Protein AF-A0A4S0V1Z3-F1 (afdb_monomer)

Mean predicted aligned error: 5.97 Å

Secondary structure (DSSP, 8-state):
-PPPTTTGGG-EEEE--TTTGGGGHHHHHHT--SEEEE-SSHHHHHHHHHHHHHTPPTT--EEEEE-HHHHHHHHHHHHHTT--GGGEEEEE-S---EEEE-TTT--EEEEE-S--

pLDDT: mean 87.24, std 7.86, range [44.53, 95.19]

Solvent-accessible surface area (backbone atoms only — not comparable to full-atom values): 7118 Å² total; per-residue (Å²): 134,84,77,60,90,64,54,34,54,73,31,76,46,80,45,63,41,73,92,65,45,71,76,53,52,68,60,52,58,73,54,48,38,63,37,78,45,81,33,86,41,68,78,73,39,42,69,56,52,52,53,51,58,74,70,55,60,93,86,65,72,45,80,38,74,25,31,54,56,59,37,52,53,54,49,50,57,43,44,76,69,66,50,56,70,93,39,51,48,76,44,85,44,78,62,84,32,33,67,46,67,42,88,85,78,64,48,75,45,71,71,44,76,68,88,130

Sequence (116 aa):
ASAASDFFARAHVIYIPKRAGDKFVAKLEQLAPAQLYVGPSYEAALPRLRRVLAGAHMGLQVYLAGTEGLVGQAMFEATETGIPHSAIQKEHRGSTARRVQCVHCKGITEDVTRDP

Structure (mmCIF, N/CA/C/O backbone):
data_AF-A0A4S0V1Z3-F1
#
_entry.id   AF-A0A4S0V1Z3-F1
#
loop_
_atom_site.group_PDB
_atom_site.id
_atom_site.type_symbol
_atom_site.label_atom_id
_atom_site.label_alt_id
_atom_site.label_comp_id
_atom_site.label_asym_id
_atom_site.label_entity_id
_atom_site.label_seq_id
_atom_site.pdbx_PDB_ins_code
_atom_site.Cartn_x
_atom_site.Cartn_y
_atom_site.Cartn_z
_atom_site.occupancy
_atom_site.B_iso_or_equiv
_atom_site.auth_seq_id
_atom_site.auth_comp_id
_atom_site.auth_asym_id
_atom_site.auth_atom_id
_atom_site.pdbx_PDB_model_num
ATOM 1 N N . ALA A 1 1 ? 3.694 -10.417 16.320 1.00 44.53 1 ALA A N 1
ATOM 2 C CA . ALA A 1 1 ? 2.367 -10.543 16.954 1.00 44.53 1 ALA A CA 1
ATOM 3 C C . ALA A 1 1 ? 1.394 -11.068 15.907 1.00 44.53 1 ALA A C 1
ATOM 5 O O . ALA A 1 1 ? 1.437 -10.572 14.788 1.00 44.53 1 ALA A O 1
ATOM 6 N N . SER A 1 2 ? 0.600 -12.095 16.221 1.00 55.75 2 SER A N 1
ATOM 7 C CA . SER A 1 2 ? -0.459 -12.569 15.318 1.00 55.75 2 SER A CA 1
ATOM 8 C C . SER A 1 2 ? -1.601 -11.555 15.316 1.00 55.75 2 SER A C 1
ATOM 10 O O . SER A 1 2 ? -1.960 -11.058 16.383 1.00 55.75 2 SER A O 1
ATOM 12 N N . ALA A 1 3 ? -2.159 -11.240 14.147 1.00 64.31 3 ALA A N 1
ATOM 13 C CA . ALA A 1 3 ? -3.358 -10.411 14.067 1.00 64.31 3 ALA A CA 1
ATOM 14 C C . ALA A 1 3 ? -4.531 -11.122 14.768 1.00 64.31 3 ALA A C 1
ATOM 16 O O . ALA A 1 3 ? -4.595 -12.355 14.768 1.00 64.31 3 ALA A O 1
ATOM 17 N N . ALA A 1 4 ? -5.442 -10.355 15.375 1.00 74.50 4 ALA A N 1
ATOM 18 C CA . ALA A 1 4 ? -6.697 -10.904 15.884 1.00 74.50 4 ALA A CA 1
ATOM 19 C C . ALA A 1 4 ? -7.496 -11.519 14.722 1.00 74.50 4 ALA A C 1
ATOM 21 O O . ALA A 1 4 ? -7.414 -11.031 13.596 1.00 74.50 4 ALA A O 1
ATOM 22 N N . SER A 1 5 ? -8.276 -12.570 14.979 1.00 70.38 5 SER A N 1
ATOM 23 C CA . SER A 1 5 ? -9.008 -13.308 13.935 1.00 70.38 5 SER A CA 1
ATOM 24 C C . SER A 1 5 ? -9.967 -12.436 13.112 1.00 70.38 5 SER A C 1
ATOM 26 O O . SER A 1 5 ? -10.150 -12.691 11.929 1.00 70.38 5 SER A O 1
ATOM 28 N N . ASP A 1 6 ? -10.523 -11.380 13.710 1.00 79.38 6 ASP A N 1
ATOM 29 C CA . ASP A 1 6 ? -11.437 -10.428 13.059 1.00 79.38 6 ASP A CA 1
ATOM 30 C C . ASP A 1 6 ? -10.719 -9.284 12.314 1.00 79.38 6 ASP A C 1
ATOM 32 O O . ASP A 1 6 ? -11.345 -8.464 11.648 1.00 79.38 6 ASP A O 1
ATOM 36 N N . PHE A 1 7 ? -9.387 -9.203 12.401 1.00 84.06 7 PHE A N 1
ATOM 37 C CA . PHE A 1 7 ? -8.629 -8.082 11.837 1.00 84.06 7 PHE A CA 1
ATOM 38 C C . PHE A 1 7 ? -8.903 -7.889 10.341 1.00 84.06 7 PHE A C 1
ATOM 40 O O . PHE A 1 7 ? -9.150 -6.772 9.888 1.00 84.06 7 PHE A O 1
ATOM 47 N N . PHE A 1 8 ? -8.893 -8.983 9.577 1.00 85.94 8 PHE A N 1
ATOM 48 C CA . PHE A 1 8 ? -9.116 -8.923 8.137 1.00 85.94 8 PHE A CA 1
ATOM 49 C C . PHE A 1 8 ? -10.578 -8.634 7.790 1.00 85.94 8 PHE A C 1
ATOM 51 O O . PHE A 1 8 ? -10.822 -7.853 6.875 1.00 85.94 8 PHE A O 1
ATOM 58 N N . ALA A 1 9 ? -11.543 -9.115 8.577 1.00 87.38 9 ALA A N 1
ATOM 59 C CA . ALA A 1 9 ? -12.971 -8.886 8.339 1.00 87.38 9 ALA A CA 1
ATOM 60 C C . ALA A 1 9 ? -13.377 -7.398 8.356 1.00 87.38 9 ALA A C 1
ATOM 62 O O . ALA A 1 9 ? -14.448 -7.043 7.871 1.00 87.38 9 ALA A O 1
ATOM 63 N N . ARG A 1 10 ? -12.510 -6.516 8.872 1.00 88.25 10 ARG A N 1
ATOM 64 C CA . ARG A 1 10 ? -12.674 -5.051 8.872 1.00 88.25 10 ARG A CA 1
ATOM 65 C C . ARG A 1 10 ? -11.666 -4.320 7.978 1.00 88.25 10 ARG A C 1
ATOM 67 O O . ARG A 1 10 ? -11.690 -3.093 7.903 1.00 88.25 10 ARG A O 1
ATOM 74 N N . ALA A 1 11 ? -10.770 -5.050 7.318 1.00 90.81 11 ALA A N 1
ATOM 75 C CA . ALA A 1 11 ? -9.691 -4.497 6.515 1.00 90.81 11 ALA A CA 1
ATOM 76 C C . ALA A 1 11 ? -10.097 -4.311 5.048 1.00 90.81 11 ALA A C 1
ATOM 78 O O . ALA A 1 11 ? -10.778 -5.144 4.446 1.00 90.81 11 AL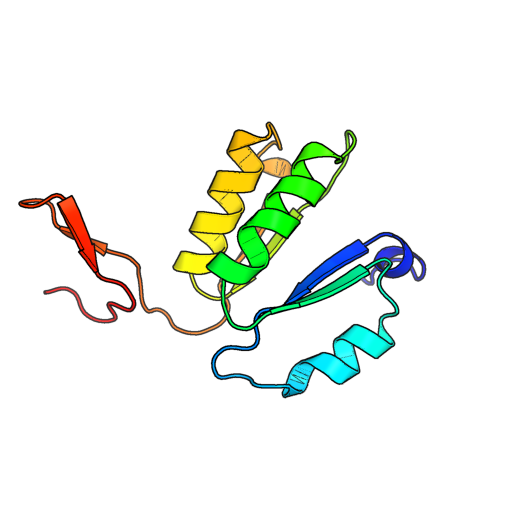A A O 1
ATOM 79 N N . HIS A 1 12 ? -9.618 -3.220 4.453 1.00 92.88 12 HIS A N 1
ATOM 80 C CA . HIS A 1 12 ? -9.691 -2.982 3.015 1.00 92.88 12 HIS A CA 1
ATOM 81 C C . HIS A 1 12 ? -8.314 -3.243 2.406 1.00 92.88 12 HIS A C 1
ATOM 83 O O . HIS A 1 12 ? -7.342 -2.572 2.747 1.00 92.88 12 HIS A O 1
ATOM 89 N N . VAL A 1 13 ? -8.233 -4.212 1.498 1.00 93.56 13 VAL A N 1
ATOM 90 C CA . VAL A 1 13 ? -6.989 -4.627 0.851 1.00 93.56 13 VAL A CA 1
ATOM 91 C C . VAL A 1 13 ? -7.006 -4.192 -0.610 1.00 93.56 13 VAL A C 1
ATOM 93 O O . VAL A 1 13 ? -7.888 -4.572 -1.380 1.00 93.56 13 VAL A O 1
ATOM 96 N N . ILE A 1 14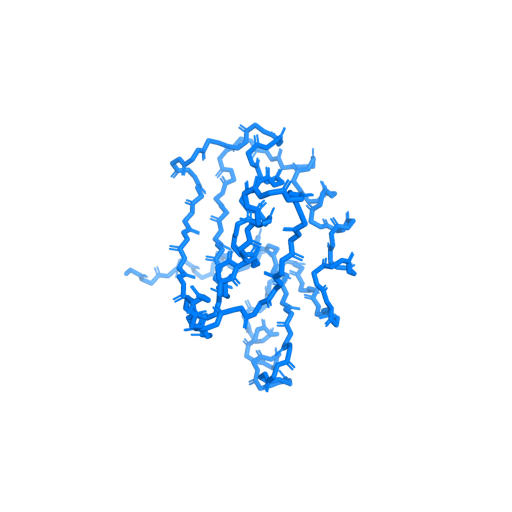 ? -6.009 -3.399 -0.999 1.00 93.81 14 ILE A N 1
ATOM 97 C CA . ILE A 1 14 ? -5.744 -3.007 -2.387 1.00 93.81 14 ILE A CA 1
ATOM 98 C C . ILE A 1 14 ? -4.468 -3.726 -2.820 1.00 93.81 14 ILE A C 1
ATOM 100 O O . ILE A 1 14 ? -3.397 -3.483 -2.268 1.00 93.81 14 ILE A O 1
ATOM 104 N N . TYR A 1 15 ? -4.585 -4.619 -3.798 1.00 92.81 15 TYR A N 1
ATOM 105 C CA . TYR A 1 15 ? -3.488 -5.431 -4.304 1.00 92.81 15 TYR A CA 1
ATOM 106 C C . TYR A 1 15 ? -3.232 -5.143 -5.786 1.00 92.81 15 TYR A C 1
ATOM 108 O O . TYR A 1 15 ? -4.145 -5.157 -6.609 1.00 92.81 15 TYR A O 1
ATOM 116 N N . ILE A 1 16 ? -1.970 -4.874 -6.129 1.00 91.75 16 ILE A N 1
ATOM 117 C CA . ILE A 1 16 ? -1.530 -4.591 -7.499 1.00 91.75 16 ILE A CA 1
ATOM 118 C C . ILE A 1 16 ? -0.456 -5.629 -7.857 1.00 91.75 16 ILE A C 1
ATOM 120 O O . ILE A 1 16 ? 0.679 -5.514 -7.385 1.00 91.75 16 ILE A O 1
ATOM 124 N N . PRO A 1 17 ? -0.775 -6.659 -8.662 1.00 84.06 17 PRO A N 1
ATOM 125 C CA . PRO A 1 17 ? 0.093 -7.818 -8.833 1.00 84.06 17 PRO A CA 1
ATOM 126 C C . PRO A 1 17 ? 1.377 -7.549 -9.634 1.00 84.06 17 PRO A C 1
ATOM 128 O O . PRO A 1 17 ? 2.334 -8.304 -9.466 1.00 84.06 17 PRO A O 1
ATOM 131 N N . LYS A 1 18 ? 1.456 -6.497 -10.472 1.00 82.50 18 LYS A N 1
ATOM 132 C CA . LYS A 1 18 ? 2.582 -6.225 -11.407 1.00 82.50 18 LYS A CA 1
ATOM 133 C C . LYS A 1 18 ? 3.221 -7.537 -11.927 1.00 82.50 18 LYS A C 1
ATOM 135 O O . LYS A 1 18 ? 2.573 -8.295 -12.636 1.00 82.50 18 LYS A O 1
ATOM 140 N N . ARG A 1 19 ? 4.475 -7.835 -11.552 1.00 75.81 19 ARG A N 1
ATOM 141 C CA . ARG A 1 19 ? 5.241 -9.026 -11.984 1.00 75.81 19 ARG A CA 1
ATOM 142 C C . ARG A 1 19 ? 4.951 -10.290 -11.168 1.00 75.81 19 ARG A C 1
ATOM 144 O O . ARG A 1 19 ? 5.341 -11.377 -11.579 1.00 75.81 19 ARG A O 1
ATOM 151 N N . ALA A 1 20 ? 4.337 -10.159 -9.994 1.00 75.56 20 ALA A N 1
ATOM 152 C CA . ALA A 1 20 ? 3.989 -11.296 -9.149 1.00 75.56 20 ALA A CA 1
ATOM 153 C C . ALA A 1 20 ? 2.792 -12.085 -9.705 1.00 75.56 20 ALA A C 1
ATOM 155 O O . ALA A 1 20 ? 2.667 -13.267 -9.386 1.00 75.56 20 ALA A O 1
ATOM 156 N N . GLY A 1 21 ? 1.964 -11.463 -10.554 1.00 77.19 21 GLY A N 1
ATOM 157 C CA . GLY A 1 21 ? 0.744 -12.070 -11.089 1.00 77.19 21 GLY A CA 1
ATOM 158 C C . GLY A 1 21 ? -0.227 -12.469 -9.974 1.00 77.19 21 GLY A C 1
ATOM 159 O O . GLY A 1 21 ? -0.152 -11.958 -8.857 1.00 77.19 21 GLY A O 1
ATOM 160 N N . ASP A 1 22 ? -1.092 -13.442 -10.242 1.00 79.50 22 ASP A N 1
ATOM 161 C CA . ASP A 1 22 ? -2.146 -13.850 -9.302 1.00 79.50 22 ASP A CA 1
ATOM 162 C C . ASP A 1 22 ? -1.660 -14.718 -8.128 1.00 79.50 22 ASP A C 1
ATOM 164 O O . ASP A 1 22 ? -2.460 -15.229 -7.345 1.00 79.50 22 ASP A O 1
ATOM 168 N N . LYS A 1 23 ? -0.337 -14.861 -7.945 1.00 82.88 23 LYS A N 1
ATOM 169 C CA . LYS A 1 23 ? 0.283 -15.736 -6.930 1.00 82.88 23 LYS A CA 1
ATOM 170 C C . LYS A 1 23 ? -0.243 -15.522 -5.511 1.00 82.88 23 LYS A C 1
ATOM 172 O O . LYS A 1 23 ? -0.242 -16.458 -4.713 1.00 82.88 23 LYS A O 1
ATOM 177 N N . PHE A 1 24 ? -0.634 -14.294 -5.179 1.00 84.69 24 PHE A N 1
ATOM 178 C CA . PHE A 1 24 ? -1.103 -13.937 -3.842 1.00 84.69 24 PHE A CA 1
ATOM 179 C C . PHE A 1 24 ? -2.613 -13.714 -3.765 1.00 84.69 24 PHE A C 1
ATOM 181 O O . PHE A 1 24 ? -3.125 -13.621 -2.655 1.00 84.69 24 PHE A O 1
ATOM 188 N N . VAL A 1 25 ? -3.333 -13.690 -4.891 1.00 86.38 25 VAL A N 1
ATOM 189 C CA . VAL A 1 25 ? -4.772 -13.379 -4.916 1.00 86.38 25 VAL A CA 1
ATOM 190 C C . VAL A 1 25 ? -5.558 -14.411 -4.111 1.00 86.38 25 VAL A C 1
ATOM 192 O O . VAL A 1 25 ? -6.212 -14.040 -3.144 1.00 86.38 25 VAL A O 1
ATOM 195 N N . ALA A 1 26 ? -5.364 -15.704 -4.384 1.00 88.12 26 ALA A N 1
ATOM 196 C CA . ALA A 1 26 ? -6.031 -16.776 -3.640 1.00 88.12 26 ALA A CA 1
ATOM 197 C C . ALA A 1 26 ? -5.733 -16.746 -2.127 1.00 88.12 26 ALA A C 1
ATOM 199 O O . ALA A 1 26 ? -6.602 -17.031 -1.308 1.00 88.12 26 ALA A O 1
ATOM 200 N N . LYS A 1 27 ? -4.508 -16.369 -1.730 1.00 88.06 27 LYS A N 1
ATOM 201 C CA . LYS A 1 27 ? -4.156 -16.224 -0.307 1.00 88.06 27 LYS A CA 1
ATOM 202 C C . LYS A 1 27 ? -4.851 -15.022 0.328 1.00 88.06 27 LYS A C 1
ATOM 204 O O . LYS A 1 27 ? -5.249 -15.109 1.480 1.00 88.06 27 LYS A O 1
ATOM 209 N N . LEU A 1 28 ? -4.991 -13.914 -0.401 1.00 87.62 28 LEU A N 1
ATOM 210 C CA . LEU A 1 28 ? -5.692 -12.720 0.073 1.00 87.62 28 LEU A CA 1
ATOM 211 C C . LEU A 1 28 ? -7.201 -12.953 0.182 1.00 87.62 28 LEU A C 1
ATOM 213 O O . LEU A 1 28 ? -7.815 -12.477 1.129 1.00 87.62 28 LEU A O 1
ATOM 217 N N . GLU A 1 29 ? -7.786 -13.719 -0.736 1.00 87.75 29 GLU A N 1
ATOM 218 C CA . GLU A 1 29 ? -9.193 -14.127 -0.670 1.00 87.75 29 GLU A CA 1
ATOM 219 C C . GLU A 1 29 ? -9.468 -15.014 0.551 1.00 87.75 29 GLU A C 1
ATOM 221 O O . GLU A 1 29 ? -10.458 -14.807 1.249 1.00 87.75 29 GLU A O 1
ATOM 226 N N . GLN A 1 30 ? -8.557 -15.939 0.875 1.00 88.94 30 GLN A N 1
ATOM 227 C CA . GLN A 1 30 ? -8.658 -16.797 2.065 1.00 88.94 30 GLN A CA 1
ATOM 228 C C . GLN A 1 30 ? -8.611 -16.026 3.391 1.00 88.94 30 GLN A C 1
ATOM 230 O O . GLN A 1 30 ? -9.117 -16.521 4.394 1.00 88.94 30 GLN A O 1
ATOM 235 N N . LEU A 1 31 ? -8.028 -14.822 3.412 1.00 86.12 31 LEU A N 1
ATOM 236 C CA . LEU A 1 31 ? -8.045 -13.955 4.595 1.00 86.12 31 LEU A CA 1
ATOM 237 C C . LEU A 1 31 ? -9.420 -13.315 4.840 1.00 86.12 31 LEU A C 1
ATOM 239 O O . LEU A 1 31 ? -9.605 -12.706 5.889 1.00 86.12 31 LEU A O 1
ATOM 243 N N . ALA A 1 32 ? -10.359 -13.441 3.895 1.00 86.00 32 ALA A N 1
ATOM 244 C CA . ALA A 1 32 ? -11.708 -12.883 3.955 1.00 86.00 32 ALA A CA 1
ATOM 245 C C . ALA A 1 32 ? -11.740 -11.395 4.372 1.00 86.00 32 ALA A C 1
ATOM 247 O O . ALA A 1 32 ? -12.381 -11.041 5.367 1.00 86.00 32 ALA A O 1
ATOM 248 N N . PRO A 1 33 ? -11.034 -10.502 3.646 1.00 90.06 33 PRO A N 1
ATOM 249 C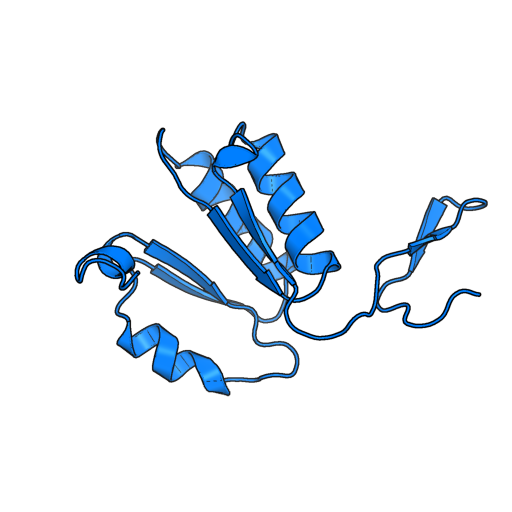 CA . PRO A 1 33 ? -11.064 -9.088 3.962 1.00 90.06 33 PRO A CA 1
ATOM 250 C C . PRO A 1 33 ? -12.452 -8.489 3.711 1.00 90.06 33 PRO A C 1
ATOM 252 O O . PRO A 1 33 ? -13.165 -8.936 2.813 1.00 90.06 33 PRO A O 1
ATOM 255 N N . ALA A 1 34 ? -12.802 -7.417 4.429 1.00 89.81 34 ALA A N 1
ATOM 256 C CA . ALA A 1 34 ? -14.060 -6.695 4.197 1.00 89.81 34 ALA A CA 1
ATOM 257 C C . ALA A 1 34 ? -14.210 -6.271 2.726 1.00 89.81 34 ALA A C 1
ATOM 259 O O . ALA A 1 34 ? -15.291 -6.340 2.143 1.00 89.81 34 ALA A O 1
ATOM 260 N N . GLN A 1 35 ? -13.101 -5.829 2.123 1.00 90.25 35 GLN A N 1
ATOM 261 C CA . GLN A 1 35 ? -12.995 -5.552 0.696 1.00 90.25 35 GLN A CA 1
ATOM 262 C C . GLN A 1 35 ? -11.616 -5.953 0.179 1.00 90.25 35 GLN A C 1
ATOM 264 O O . GLN A 1 35 ? -10.600 -5.532 0.730 1.00 90.25 35 GLN A O 1
ATOM 269 N N . LEU A 1 36 ? -11.589 -6.685 -0.934 1.00 92.38 36 LEU A N 1
ATOM 270 C CA . LEU A 1 36 ? -10.393 -6.934 -1.732 1.00 92.38 36 LEU A CA 1
ATOM 271 C C . LEU A 1 36 ? -10.566 -6.284 -3.105 1.00 92.38 36 LEU A C 1
ATOM 273 O O . LEU A 1 36 ? -11.546 -6.532 -3.804 1.00 92.38 36 LEU A O 1
ATOM 277 N N . TYR A 1 37 ? -9.610 -5.449 -3.496 1.00 92.62 37 TYR A N 1
ATOM 278 C CA . TYR A 1 37 ? -9.502 -4.933 -4.854 1.00 92.62 37 TYR A CA 1
ATOM 279 C C . TYR A 1 37 ? -8.183 -5.388 -5.463 1.00 92.62 37 TYR A C 1
ATOM 281 O O . TYR A 1 37 ? -7.118 -5.093 -4.922 1.00 92.62 37 TYR A O 1
ATOM 289 N N . VAL A 1 38 ? -8.269 -6.068 -6.604 1.00 92.25 38 VAL A N 1
ATOM 290 C CA . VAL A 1 38 ? -7.119 -6.444 -7.423 1.00 92.25 38 VAL A CA 1
ATOM 291 C C . VAL A 1 38 ? -7.151 -5.593 -8.687 1.00 92.25 38 VAL A C 1
ATOM 293 O O . VAL A 1 38 ? -8.112 -5.658 -9.451 1.00 92.25 38 VAL A O 1
ATOM 296 N N . GLY A 1 39 ? -6.133 -4.754 -8.881 1.00 89.25 39 GLY A N 1
ATOM 297 C CA . GLY A 1 39 ? -6.071 -3.802 -9.993 1.00 89.25 39 GLY A CA 1
ATOM 298 C C . GLY A 1 39 ? -4.775 -3.910 -10.797 1.00 89.25 39 GLY A C 1
ATOM 299 O O . GLY A 1 39 ? -3.743 -4.268 -10.235 1.00 89.25 39 GLY A O 1
ATOM 300 N N . PRO A 1 40 ? -4.779 -3.570 -12.099 1.00 88.88 40 PRO A N 1
ATOM 301 C CA . PRO A 1 40 ? -3.607 -3.733 -12.963 1.00 88.88 40 PRO A CA 1
ATOM 302 C C . PRO A 1 40 ? -2.491 -2.708 -12.694 1.00 88.88 40 PRO A C 1
ATOM 304 O O . PRO A 1 40 ? -1.325 -2.976 -12.983 1.00 88.88 40 PRO A O 1
ATOM 307 N N . SER A 1 41 ? -2.819 -1.537 -12.138 1.00 89.19 41 SER A N 1
ATOM 308 C CA . SER A 1 41 ? -1.870 -0.450 -11.874 1.00 89.19 41 SER A CA 1
ATOM 309 C C . SER A 1 41 ? -2.278 0.386 -10.658 1.00 89.19 41 SER A C 1
ATOM 311 O O . SER A 1 41 ? -3.409 0.302 -10.176 1.00 89.19 41 SER A O 1
ATOM 313 N N . TYR A 1 42 ? -1.353 1.221 -10.173 1.00 89.88 42 TYR A N 1
ATOM 314 C CA . TYR A 1 42 ? -1.641 2.184 -9.106 1.00 89.88 42 TYR A CA 1
ATOM 315 C C . TYR A 1 42 ? -2.695 3.211 -9.531 1.00 89.88 42 TYR A C 1
ATOM 317 O O . TYR A 1 42 ? -3.628 3.480 -8.783 1.00 89.88 42 TYR A O 1
ATOM 325 N N . GLU A 1 43 ? -2.604 3.720 -10.758 1.00 91.44 43 GLU A N 1
ATOM 326 C CA . GLU A 1 43 ? -3.555 4.689 -11.314 1.00 91.44 43 GLU A CA 1
ATOM 327 C C . GLU A 1 43 ? -4.984 4.133 -11.350 1.00 91.44 43 GLU A C 1
ATOM 329 O O . GLU A 1 43 ? -5.928 4.839 -11.004 1.00 91.44 43 GLU A O 1
ATOM 334 N N . ALA A 1 44 ? -5.146 2.847 -11.681 1.00 91.62 44 ALA A N 1
ATOM 335 C CA . ALA A 1 44 ? -6.446 2.179 -11.644 1.00 91.62 44 ALA A CA 1
ATOM 336 C C . ALA A 1 44 ? -6.994 2.035 -10.210 1.00 91.62 44 ALA A C 1
ATOM 338 O O . ALA A 1 44 ? -8.205 2.104 -9.994 1.00 91.62 44 ALA A O 1
ATOM 339 N N . ALA A 1 45 ? -6.109 1.865 -9.223 1.00 92.75 45 ALA A N 1
ATOM 340 C CA . ALA A 1 45 ? -6.469 1.748 -7.812 1.00 92.75 45 ALA A CA 1
ATOM 341 C C . ALA A 1 45 ? -6.737 3.105 -7.136 1.00 92.75 45 ALA A C 1
ATOM 343 O O . ALA A 1 45 ? -7.444 3.162 -6.125 1.00 92.75 45 ALA A O 1
ATOM 344 N N . LEU A 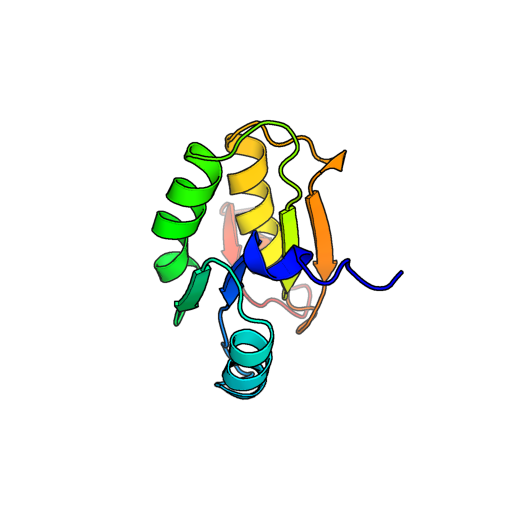1 46 ? -6.193 4.197 -7.680 1.00 93.56 46 LEU A N 1
ATOM 345 C CA . LEU A 1 46 ? -6.162 5.515 -7.049 1.00 93.56 46 LEU A CA 1
ATOM 346 C C . LEU A 1 46 ? -7.551 6.078 -6.689 1.00 93.56 46 LEU A C 1
ATOM 348 O O . LEU A 1 46 ? -7.722 6.520 -5.550 1.00 93.56 46 LEU A O 1
ATOM 352 N N . PRO A 1 47 ? -8.583 6.025 -7.561 1.00 93.00 47 PRO A N 1
ATOM 353 C CA . PRO A 1 47 ? -9.915 6.513 -7.198 1.00 93.00 47 PRO A CA 1
ATOM 354 C C . PRO A 1 47 ? -10.510 5.756 -6.007 1.00 93.00 47 PRO A C 1
ATOM 356 O O . PRO A 1 47 ? -11.203 6.336 -5.169 1.00 93.00 47 PRO A O 1
ATOM 359 N N . ARG A 1 48 ? -10.223 4.451 -5.908 1.00 91.75 48 ARG A N 1
ATOM 360 C CA . ARG A 1 48 ? -10.690 3.615 -4.802 1.00 91.75 48 ARG A CA 1
ATOM 361 C C . ARG A 1 48 ? -9.934 3.930 -3.520 1.00 91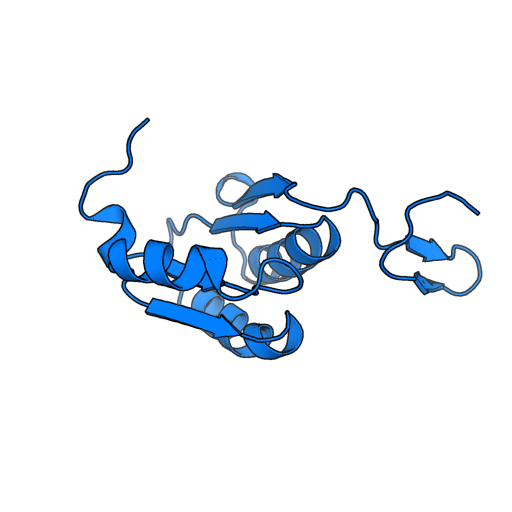.75 48 ARG A C 1
ATOM 363 O O . ARG A 1 48 ? -10.579 4.080 -2.487 1.00 91.75 48 ARG A O 1
ATOM 370 N N . LEU A 1 49 ? -8.611 4.074 -3.596 1.00 92.56 49 LEU A N 1
ATOM 371 C CA . LEU A 1 49 ? -7.783 4.491 -2.465 1.00 92.56 49 LEU A CA 1
ATOM 372 C C . LEU A 1 49 ? -8.308 5.803 -1.873 1.00 92.56 49 LEU A C 1
ATOM 374 O O . LEU A 1 49 ? -8.648 5.841 -0.695 1.00 92.56 49 LEU A O 1
ATOM 378 N N . ARG A 1 50 ? -8.495 6.836 -2.703 1.00 92.75 50 ARG A N 1
ATOM 379 C CA . ARG A 1 50 ? -9.036 8.133 -2.267 1.00 92.75 50 ARG A CA 1
ATOM 380 C C . ARG A 1 50 ? -10.403 8.014 -1.608 1.00 92.75 50 ARG A C 1
ATOM 382 O O . ARG A 1 50 ? -10.632 8.617 -0.568 1.00 92.75 50 ARG A O 1
ATOM 389 N N . ARG A 1 51 ? -11.306 7.207 -2.174 1.00 91.50 51 ARG A N 1
ATOM 390 C CA . ARG A 1 51 ? -12.635 6.977 -1.588 1.00 91.50 51 ARG A CA 1
ATOM 391 C C . ARG A 1 51 ? -12.552 6.311 -0.213 1.00 91.50 51 ARG A C 1
ATOM 393 O O . ARG A 1 51 ? -13.299 6.693 0.681 1.00 91.50 51 ARG A O 1
ATOM 400 N N . VAL A 1 52 ? -11.670 5.324 -0.048 1.00 91.19 52 VAL A N 1
ATOM 401 C CA . VAL A 1 52 ? -11.472 4.634 1.236 1.00 91.19 52 VAL A CA 1
ATOM 402 C C . VAL A 1 52 ? -10.881 5.583 2.275 1.00 91.19 52 VAL A C 1
ATOM 404 O O . VAL A 1 52 ? -11.368 5.610 3.399 1.00 91.19 52 VAL A O 1
ATOM 407 N N . LEU A 1 53 ? -9.886 6.385 1.893 1.00 91.06 53 LEU A N 1
ATOM 408 C CA . LEU A 1 53 ? -9.261 7.365 2.781 1.00 91.06 53 LEU A CA 1
ATOM 409 C C . LEU A 1 53 ? -10.240 8.476 3.191 1.00 91.06 53 LEU A C 1
ATOM 411 O O . LEU A 1 53 ? -10.317 8.817 4.363 1.00 91.06 53 LEU A O 1
ATOM 415 N N . ALA A 1 54 ? -11.049 8.985 2.258 1.00 89.19 54 ALA A N 1
ATOM 416 C CA . ALA A 1 54 ? -12.037 10.027 2.544 1.00 89.19 54 ALA A CA 1
ATOM 417 C C . ALA A 1 54 ? -13.174 9.557 3.471 1.00 89.19 54 ALA A C 1
ATOM 419 O O . ALA A 1 54 ? -13.728 10.355 4.220 1.00 89.19 54 ALA A O 1
ATOM 420 N N . GLY A 1 55 ? -13.538 8.272 3.411 1.00 85.75 55 GLY A N 1
ATOM 421 C CA . GLY A 1 55 ? -14.534 7.662 4.297 1.00 85.75 55 GLY A CA 1
ATOM 422 C C . GLY A 1 55 ? -13.951 7.087 5.590 1.00 85.75 55 GLY A C 1
ATOM 423 O O . GLY A 1 55 ? -14.677 6.432 6.336 1.00 85.75 55 GLY A O 1
ATOM 424 N N . ALA A 1 56 ? -12.650 7.257 5.837 1.00 83.56 56 ALA A N 1
ATOM 425 C CA . ALA A 1 56 ? -11.987 6.672 6.990 1.00 83.56 56 ALA A CA 1
ATOM 426 C C . ALA A 1 56 ? -12.331 7.409 8.290 1.00 83.56 56 ALA A C 1
ATOM 428 O O . ALA A 1 56 ? -12.460 8.631 8.331 1.00 83.56 56 ALA A O 1
ATOM 429 N N . HIS A 1 57 ? -12.426 6.651 9.381 1.00 82.81 57 HIS A N 1
ATOM 430 C CA . HIS A 1 57 ? -12.640 7.187 10.722 1.00 82.81 57 HIS A CA 1
ATOM 431 C C . HIS A 1 57 ? -11.325 7.291 11.506 1.00 82.81 57 HIS A C 1
ATOM 433 O O . HIS A 1 57 ? -10.324 6.645 11.181 1.00 82.81 57 HIS A O 1
ATOM 439 N N . MET A 1 58 ? -11.344 8.081 12.584 1.00 84.25 58 MET A N 1
ATOM 440 C CA . MET A 1 58 ? -10.224 8.189 13.521 1.00 84.25 58 MET A CA 1
ATOM 441 C C . MET A 1 58 ? -9.789 6.810 14.030 1.00 84.25 58 MET A C 1
ATOM 443 O O . MET A 1 58 ? -10.619 5.990 14.420 1.00 84.25 58 MET A O 1
ATOM 447 N N . GLY A 1 59 ? -8.476 6.570 14.037 1.00 86.06 59 GLY A N 1
ATOM 448 C CA . GLY A 1 59 ? -7.887 5.285 14.424 1.00 86.06 59 GLY A CA 1
ATOM 449 C C . GLY A 1 59 ? -7.562 4.348 13.256 1.00 86.06 59 GLY A C 1
ATOM 450 O O . GLY A 1 59 ? -7.036 3.263 13.504 1.00 86.06 59 GLY A O 1
ATOM 451 N N . LE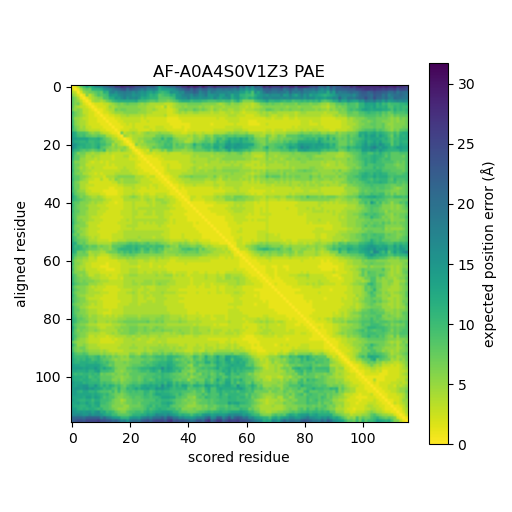U A 1 60 ? -7.812 4.753 12.002 1.00 90.31 60 LEU A N 1
ATOM 452 C CA . LEU A 1 60 ? -7.365 4.005 10.824 1.00 90.31 60 LEU A CA 1
ATOM 453 C C . LEU A 1 60 ? -5.847 3.765 10.874 1.00 90.31 60 LEU A C 1
ATOM 455 O O . LEU A 1 60 ? -5.070 4.697 11.068 1.00 90.31 60 LEU A O 1
ATOM 459 N N . GLN A 1 61 ? -5.441 2.514 10.659 1.00 92.94 61 GLN A N 1
ATOM 460 C CA . GLN A 1 61 ? -4.049 2.128 10.440 1.00 92.94 61 GLN A CA 1
ATOM 461 C C . GLN A 1 61 ? -3.853 1.809 8.960 1.00 92.94 61 GLN A C 1
ATOM 463 O O . GLN A 1 61 ? -4.605 1.018 8.387 1.00 92.94 61 GLN A O 1
ATOM 468 N N . VAL A 1 62 ? -2.840 2.413 8.343 1.00 93.94 62 VAL A N 1
ATOM 469 C CA . VAL A 1 62 ? -2.511 2.216 6.931 1.00 93.94 62 VAL A CA 1
ATOM 470 C C . VAL A 1 62 ? -1.220 1.416 6.837 1.00 93.94 62 VAL A C 1
ATOM 472 O O . VAL A 1 62 ? -0.184 1.831 7.350 1.00 93.94 62 VAL A O 1
ATOM 475 N N . TYR A 1 63 ? -1.275 0.276 6.154 1.00 94.69 63 TYR A N 1
ATOM 476 C CA . TYR A 1 63 ? -0.114 -0.574 5.905 1.00 94.69 63 TYR A CA 1
ATOM 477 C C . TYR A 1 63 ? 0.223 -0.537 4.417 1.00 94.69 63 TYR A C 1
ATOM 479 O O . TYR A 1 63 ? -0.592 -0.917 3.579 1.00 94.69 63 TYR A O 1
ATOM 487 N N . LEU A 1 64 ? 1.423 -0.069 4.089 1.00 94.31 64 LEU A N 1
ATOM 488 C CA . LEU A 1 64 ? 1.912 0.075 2.724 1.00 94.31 64 LEU A CA 1
ATOM 489 C C . LEU A 1 64 ? 3.086 -0.875 2.509 1.00 94.31 64 LEU A C 1
ATOM 491 O O . LEU A 1 64 ? 4.113 -0.752 3.175 1.00 94.31 64 LEU A O 1
ATOM 495 N N . ALA A 1 65 ? 2.952 -1.796 1.558 1.00 92.81 65 ALA A N 1
ATOM 496 C CA . ALA A 1 65 ? 4.011 -2.727 1.191 1.00 92.81 65 ALA A CA 1
ATOM 497 C C . ALA A 1 65 ? 4.213 -2.741 -0.326 1.00 92.81 65 ALA A C 1
ATOM 499 O O . ALA A 1 65 ? 3.266 -2.950 -1.083 1.00 92.81 65 ALA A O 1
ATOM 500 N N . GLY A 1 66 ? 5.448 -2.529 -0.779 1.00 90.56 66 GLY A N 1
ATOM 501 C CA . GLY A 1 66 ? 5.770 -2.556 -2.205 1.00 90.56 66 GLY A CA 1
ATOM 502 C C . GLY A 1 66 ? 7.045 -1.802 -2.562 1.00 90.56 66 GLY A C 1
ATOM 503 O O . GLY A 1 66 ? 7.859 -1.481 -1.696 1.00 90.56 66 GLY A O 1
ATOM 504 N N . THR A 1 67 ? 7.214 -1.526 -3.854 1.00 89.06 67 THR A N 1
ATOM 505 C CA . THR A 1 67 ? 8.315 -0.697 -4.364 1.00 89.06 67 THR A CA 1
ATOM 506 C C . THR A 1 67 ? 8.213 0.718 -3.812 1.00 89.06 67 THR A C 1
ATOM 508 O O . THR A 1 67 ? 7.102 1.209 -3.596 1.00 89.06 67 THR A O 1
ATOM 511 N N . GLU A 1 68 ? 9.345 1.403 -3.684 1.00 88.00 68 GLU A N 1
ATOM 512 C CA . GLU A 1 68 ? 9.407 2.766 -3.144 1.00 88.00 68 GLU A CA 1
ATOM 513 C C . GLU A 1 68 ? 8.412 3.727 -3.813 1.00 88.00 68 GLU A C 1
ATOM 515 O O . GLU A 1 68 ? 7.702 4.442 -3.112 1.00 88.00 68 GLU A O 1
ATOM 520 N N . GLY A 1 69 ? 8.265 3.677 -5.143 1.00 86.50 69 GLY A N 1
ATOM 521 C CA . GLY A 1 69 ? 7.306 4.524 -5.865 1.00 86.50 69 GLY A CA 1
ATOM 522 C C . GLY A 1 69 ? 5.847 4.316 -5.439 1.00 86.50 69 GLY A C 1
ATOM 523 O O . GLY A 1 69 ? 5.125 5.286 -5.225 1.00 86.50 69 GLY A O 1
ATOM 524 N N . LEU A 1 70 ? 5.422 3.063 -5.241 1.00 89.31 70 LEU A N 1
ATOM 525 C CA . LEU A 1 70 ? 4.064 2.738 -4.785 1.00 89.31 70 LEU A CA 1
ATOM 526 C C . LEU A 1 70 ? 3.846 3.203 -3.346 1.00 89.31 70 LEU A C 1
ATOM 528 O O . LEU A 1 70 ? 2.830 3.825 -3.044 1.00 89.31 70 LEU A O 1
ATOM 532 N N . VAL A 1 71 ? 4.807 2.914 -2.466 1.00 91.94 71 VAL A N 1
ATOM 533 C CA . VAL A 1 71 ? 4.729 3.305 -1.055 1.00 91.94 71 VAL A CA 1
ATOM 534 C C . VAL A 1 71 ? 4.720 4.827 -0.925 1.00 91.94 71 VAL A C 1
ATOM 536 O O . VAL A 1 71 ? 3.913 5.357 -0.171 1.00 91.94 71 VAL A O 1
ATOM 539 N N . GLY A 1 72 ? 5.563 5.536 -1.677 1.00 90.56 72 GLY A N 1
ATOM 540 C CA . GLY A 1 72 ? 5.636 6.995 -1.665 1.00 90.56 72 GLY A CA 1
ATOM 541 C C . GLY A 1 72 ? 4.351 7.660 -2.157 1.00 90.56 72 GLY A C 1
ATOM 542 O O . GLY A 1 72 ? 3.845 8.563 -1.496 1.00 90.56 72 GLY A O 1
ATOM 543 N N . GLN A 1 73 ? 3.782 7.185 -3.269 1.00 91.50 73 GLN A N 1
ATOM 544 C CA . GLN A 1 73 ? 2.524 7.720 -3.801 1.00 91.50 73 GLN A CA 1
ATOM 545 C C . GLN A 1 73 ? 1.345 7.457 -2.855 1.00 91.50 73 GLN A C 1
ATOM 547 O O . GLN A 1 73 ? 0.590 8.376 -2.552 1.00 91.50 73 GLN A O 1
ATOM 552 N N . ALA A 1 74 ? 1.210 6.234 -2.334 1.00 93.38 74 ALA A N 1
ATOM 553 C CA . ALA A 1 74 ? 0.130 5.900 -1.405 1.00 93.38 74 ALA A CA 1
ATOM 554 C C . ALA A 1 74 ? 0.264 6.642 -0.065 1.00 93.38 74 ALA A C 1
ATOM 556 O O . ALA A 1 74 ? -0.733 7.054 0.524 1.00 93.38 74 ALA A O 1
ATOM 557 N N . MET A 1 75 ? 1.500 6.831 0.407 1.00 93.81 75 MET A N 1
ATOM 558 C CA . MET A 1 75 ? 1.791 7.615 1.601 1.00 93.81 75 MET A CA 1
ATOM 559 C C . MET A 1 75 ? 1.380 9.073 1.417 1.00 93.81 75 MET A C 1
ATOM 561 O O . MET A 1 75 ? 0.750 9.613 2.317 1.00 93.81 75 MET A O 1
ATOM 565 N N . PHE A 1 76 ? 1.702 9.676 0.268 1.00 92.75 76 PHE A N 1
ATOM 566 C CA . PHE A 1 76 ? 1.298 11.043 -0.056 1.00 92.75 76 PHE A CA 1
ATOM 567 C C . PHE A 1 76 ? -0.226 11.198 0.017 1.00 92.75 76 PHE A C 1
ATOM 569 O O . PHE A 1 76 ? -0.718 12.044 0.755 1.00 92.75 76 PHE A O 1
ATOM 576 N N . GLU A 1 77 ? -0.977 10.315 -0.647 1.00 93.94 77 GLU A N 1
ATOM 577 C CA . GLU A 1 77 ? -2.447 10.337 -0.611 1.00 93.94 77 GLU A CA 1
ATOM 578 C C . GLU A 1 77 ? -2.999 10.182 0.820 1.00 93.94 77 GLU A C 1
ATOM 580 O O . GLU A 1 77 ? -3.919 10.895 1.212 1.00 93.94 77 GLU A O 1
ATOM 585 N N . ALA A 1 78 ? -2.419 9.290 1.631 1.00 92.44 78 ALA A N 1
ATOM 586 C CA . ALA A 1 78 ? -2.825 9.106 3.025 1.00 92.44 78 ALA A CA 1
ATOM 587 C C . ALA A 1 78 ? -2.572 10.364 3.874 1.00 92.44 78 ALA A C 1
ATOM 589 O O . ALA A 1 78 ? -3.459 10.797 4.613 1.00 92.44 78 ALA A O 1
ATOM 590 N N . THR A 1 79 ? -1.396 10.983 3.749 1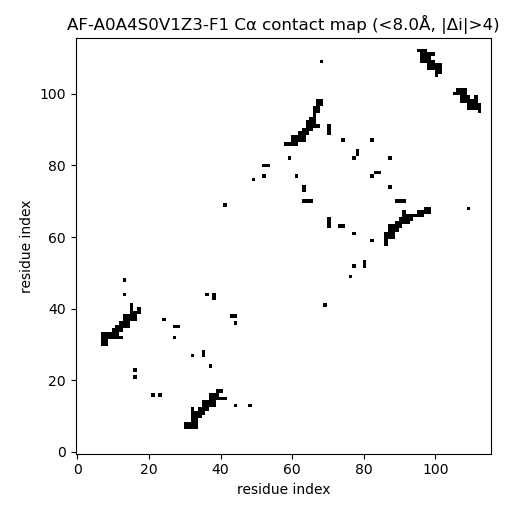.00 92.12 79 THR A N 1
ATOM 591 C CA . THR A 1 79 ? -1.063 12.207 4.491 1.00 92.12 79 THR A CA 1
ATOM 592 C C . THR A 1 79 ? -1.902 13.406 4.056 1.00 92.12 79 THR A C 1
ATOM 594 O O . THR A 1 79 ? -2.320 14.177 4.915 1.00 92.12 79 THR A O 1
ATOM 597 N N . GLU A 1 80 ? -2.230 13.528 2.765 1.00 91.69 80 GLU A N 1
ATOM 598 C CA . GLU A 1 80 ? -3.115 14.587 2.248 1.00 91.69 80 GLU A CA 1
ATOM 599 C C . GLU A 1 80 ? -4.530 14.495 2.843 1.00 91.69 80 GLU A C 1
ATOM 601 O O . GLU A 1 80 ? -5.199 15.506 3.037 1.00 91.69 80 GLU A O 1
ATOM 606 N N . THR A 1 81 ? -4.979 13.287 3.206 1.00 89.50 81 THR A N 1
ATOM 607 C CA . THR A 1 81 ? -6.259 13.078 3.910 1.00 89.50 81 THR A CA 1
ATOM 608 C C . THR A 1 81 ? -6.189 13.287 5.429 1.00 89.50 81 THR A C 1
ATOM 610 O O . THR A 1 81 ? -7.171 13.051 6.130 1.00 89.50 81 THR A O 1
ATOM 613 N N . GLY A 1 82 ? -5.048 13.741 5.960 1.00 89.00 82 GLY A N 1
ATOM 614 C CA . GLY A 1 82 ? -4.863 14.033 7.385 1.00 89.00 82 GLY A CA 1
ATOM 615 C C . GLY A 1 82 ? -4.502 12.822 8.250 1.00 89.00 82 GLY A C 1
ATOM 616 O O . GLY A 1 82 ? -4.531 12.922 9.478 1.00 89.00 82 GLY A O 1
ATOM 617 N N . ILE A 1 83 ? -4.143 11.679 7.652 1.00 91.00 83 ILE A N 1
ATOM 618 C CA . ILE A 1 83 ? -3.687 10.511 8.416 1.00 91.00 83 ILE A CA 1
ATOM 619 C C . ILE A 1 83 ? -2.296 10.804 8.996 1.00 91.00 83 ILE A C 1
ATOM 621 O O . ILE A 1 83 ? -1.369 11.119 8.243 1.00 91.00 83 ILE A O 1
ATOM 625 N N . PRO A 1 84 ? -2.105 10.683 10.324 1.00 91.00 84 PRO A N 1
ATOM 626 C CA . PRO A 1 84 ? -0.817 10.958 10.940 1.00 91.00 84 PRO A CA 1
ATOM 627 C C . PRO A 1 84 ? 0.220 9.912 10.526 1.00 91.00 84 PRO A C 1
ATOM 629 O O . PRO A 1 84 ? -0.075 8.721 10.444 1.00 91.00 84 PRO A O 1
ATOM 632 N N . HIS A 1 85 ? 1.474 10.338 10.359 1.00 89.88 85 HIS A N 1
ATOM 633 C CA . HIS A 1 85 ? 2.585 9.448 9.998 1.00 89.88 85 HIS A CA 1
ATOM 634 C C . HIS A 1 85 ? 2.748 8.247 10.940 1.00 89.88 85 HIS A C 1
ATOM 636 O O . HIS A 1 85 ? 3.147 7.177 10.493 1.00 89.88 85 HIS A O 1
ATOM 642 N N . SER A 1 86 ? 2.423 8.402 12.227 1.00 92.12 86 SER A N 1
ATOM 643 C CA . SER A 1 86 ? 2.478 7.319 13.216 1.00 92.12 86 SER A CA 1
ATOM 644 C C . SER A 1 86 ? 1.478 6.188 12.951 1.00 92.12 86 SER A C 1
ATOM 646 O O . SER A 1 86 ? 1.682 5.081 13.441 1.00 92.12 86 SER A O 1
ATOM 648 N N . ALA A 1 87 ? 0.424 6.448 12.173 1.00 92.81 87 ALA A N 1
ATOM 649 C CA . ALA A 1 87 ? -0.573 5.464 11.760 1.00 92.81 87 ALA A CA 1
ATOM 650 C C . ALA A 1 87 ? -0.268 4.830 10.389 1.00 92.81 87 ALA A C 1
ATOM 652 O O . ALA A 1 87 ? -1.042 3.996 9.918 1.00 92.81 87 ALA A O 1
ATOM 653 N N . ILE A 1 88 ? 0.836 5.220 9.739 1.00 94.38 88 ILE A N 1
ATOM 654 C CA . ILE A 1 88 ? 1.237 4.719 8.422 1.00 94.38 88 ILE A CA 1
ATOM 655 C C . ILE A 1 88 ? 2.486 3.856 8.577 1.00 94.38 88 ILE A C 1
ATOM 657 O O . ILE A 1 88 ? 3.599 4.363 8.722 1.00 94.38 88 ILE A O 1
ATOM 661 N N . GLN A 1 89 ? 2.308 2.545 8.468 1.00 95.19 89 GLN A N 1
ATOM 662 C CA . GLN A 1 89 ? 3.405 1.590 8.471 1.00 95.19 89 GLN A CA 1
ATOM 663 C C . GLN A 1 89 ? 3.813 1.237 7.054 1.00 95.19 89 GLN A C 1
ATOM 665 O O . GLN A 1 89 ? 2.979 0.968 6.192 1.00 95.19 89 GLN A O 1
ATOM 670 N N . LYS A 1 90 ? 5.121 1.258 6.812 1.00 94.56 90 LYS A N 1
ATOM 671 C CA . LYS A 1 90 ? 5.694 1.112 5.479 1.00 94.56 90 LYS A CA 1
ATOM 672 C C . LYS A 1 90 ? 6.728 0.013 5.478 1.00 94.56 90 LYS A C 1
ATOM 674 O O . LYS A 1 90 ? 7.623 -0.004 6.317 1.00 94.56 90 LYS A O 1
ATOM 679 N N . GLU A 1 91 ? 6.643 -0.844 4.480 1.00 93.44 91 GLU A 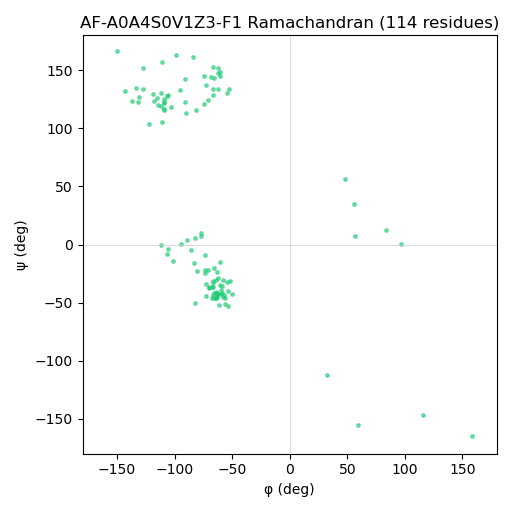N 1
ATOM 680 C CA . GLU A 1 91 ? 7.637 -1.866 4.224 1.00 93.44 91 GLU A CA 1
ATOM 681 C C . GLU A 1 91 ? 8.025 -1.841 2.749 1.00 93.44 91 GLU A C 1
ATOM 683 O O . GLU A 1 91 ? 7.195 -1.998 1.851 1.00 93.44 91 GLU A O 1
ATOM 688 N N . HIS A 1 92 ? 9.315 -1.660 2.485 1.00 89.38 92 HIS A N 1
ATOM 689 C CA . HIS A 1 92 ? 9.815 -1.789 1.130 1.00 89.38 92 HIS A CA 1
ATOM 690 C C . HIS A 1 92 ? 9.874 -3.270 0.733 1.00 89.38 92 HIS A C 1
ATOM 692 O O . HIS A 1 92 ? 10.571 -4.072 1.358 1.00 89.38 92 HIS A O 1
ATOM 698 N N . ARG A 1 93 ? 9.160 -3.638 -0.333 1.00 85.50 93 ARG A N 1
ATOM 699 C CA . ARG A 1 93 ? 9.126 -4.994 -0.892 1.00 85.50 93 ARG A CA 1
ATOM 700 C C . ARG A 1 93 ? 9.200 -4.940 -2.413 1.00 85.50 93 ARG A C 1
ATOM 702 O O . ARG A 1 93 ? 8.347 -4.349 -3.066 1.00 85.50 93 ARG A O 1
ATOM 709 N N . GLY A 1 94 ? 10.185 -5.625 -2.986 1.00 81.38 94 GLY A N 1
ATOM 710 C CA . GLY A 1 94 ? 10.374 -5.701 -4.434 1.00 81.38 94 GLY A CA 1
ATOM 711 C C . GLY A 1 94 ? 11.677 -5.049 -4.883 1.00 81.38 94 GLY A C 1
ATOM 712 O O . GLY A 1 94 ? 12.688 -5.141 -4.192 1.00 81.38 94 GLY A O 1
ATOM 713 N N . SER A 1 95 ? 11.662 -4.452 -6.075 1.00 81.94 95 SER A N 1
ATOM 714 C CA . SER A 1 95 ? 12.854 -3.859 -6.688 1.00 81.94 95 SER A CA 1
ATOM 715 C C . SER A 1 95 ? 13.356 -2.651 -5.899 1.00 81.94 95 SER A C 1
ATOM 717 O O . SER A 1 95 ? 12.550 -1.853 -5.441 1.00 81.94 95 SER A O 1
ATOM 719 N N . THR A 1 96 ? 14.678 -2.486 -5.817 1.00 83.19 96 THR A N 1
ATOM 720 C CA . THR A 1 96 ? 15.349 -1.275 -5.311 1.00 83.19 96 THR A CA 1
ATOM 721 C C . THR A 1 96 ? 15.346 -0.124 -6.321 1.00 83.19 96 THR A C 1
ATOM 723 O O . THR A 1 96 ? 16.038 0.870 -6.123 1.00 83.19 96 THR A O 1
ATOM 726 N N . ALA A 1 97 ? 14.628 -0.274 -7.437 1.00 84.31 97 ALA A N 1
ATOM 727 C CA . ALA A 1 97 ? 14.477 0.768 -8.432 1.00 84.31 97 ALA A CA 1
ATOM 728 C C . ALA A 1 97 ? 13.685 1.948 -7.854 1.00 84.31 97 ALA A C 1
ATOM 730 O O . ALA A 1 97 ? 12.650 1.766 -7.207 1.00 84.31 97 ALA A O 1
ATOM 731 N N . ARG A 1 98 ? 14.190 3.158 -8.091 1.00 84.06 98 ARG A N 1
ATOM 732 C CA . ARG A 1 98 ? 13.695 4.397 -7.486 1.00 84.06 98 ARG A CA 1
ATOM 733 C C . ARG A 1 98 ? 13.024 5.280 -8.526 1.00 84.06 98 ARG A C 1
ATOM 735 O O . ARG A 1 98 ? 13.331 5.212 -9.717 1.00 84.06 98 ARG A O 1
ATOM 742 N N . ARG A 1 99 ? 12.151 6.159 -8.041 1.00 84.12 99 ARG A N 1
ATOM 743 C CA . ARG A 1 99 ? 11.602 7.279 -8.805 1.00 84.12 99 ARG A CA 1
ATOM 744 C C . ARG A 1 99 ? 12.515 8.485 -8.612 1.00 84.12 99 ARG A C 1
ATOM 746 O O . ARG A 1 99 ? 12.612 8.999 -7.501 1.00 84.12 99 ARG A O 1
ATOM 753 N N . VAL A 1 100 ? 13.194 8.925 -9.667 1.00 88.50 100 VAL A N 1
ATOM 754 C CA . VAL A 1 100 ? 14.212 9.985 -9.582 1.00 88.50 100 VAL A CA 1
ATOM 755 C C . VAL A 1 100 ? 13.723 11.243 -10.290 1.00 88.50 100 VAL A C 1
ATOM 757 O O . VAL A 1 100 ? 13.283 11.188 -11.437 1.00 88.50 100 VAL A O 1
ATOM 760 N N . GLN A 1 101 ? 13.821 12.387 -9.610 1.00 89.69 101 GLN A N 1
ATOM 761 C CA . GLN A 1 101 ? 13.591 13.697 -10.212 1.00 89.69 101 GLN A CA 1
ATOM 762 C C . GLN A 1 101 ? 14.903 14.270 -10.751 1.00 89.69 101 GLN A C 1
ATOM 764 O O . GLN A 1 101 ? 15.851 14.484 -9.998 1.00 89.69 101 GLN A O 1
ATOM 769 N N . CYS A 1 102 ? 14.941 14.590 -12.044 1.00 89.88 102 CYS A N 1
ATOM 770 C CA . CYS A 1 102 ? 16.063 15.314 -12.628 1.00 89.88 102 CYS A CA 1
ATOM 771 C C . CYS A 1 102 ? 16.128 16.738 -12.058 1.00 89.88 102 CYS A C 1
ATOM 773 O O . CYS A 1 102 ? 15.149 17.485 -12.099 1.00 89.88 102 CYS A O 1
ATOM 775 N N . VAL A 1 103 ? 17.298 17.150 -11.565 1.00 92.25 103 VAL A N 1
ATOM 776 C CA . VAL A 1 103 ? 17.485 18.495 -10.997 1.00 92.25 103 VAL A CA 1
ATOM 777 C C . VAL A 1 103 ? 17.302 19.606 -12.034 1.00 92.25 103 VAL A C 1
ATOM 779 O O . VAL A 1 103 ? 16.809 20.675 -11.676 1.00 92.25 103 VAL A O 1
ATOM 782 N N . HIS A 1 104 ? 17.632 19.327 -13.301 1.00 91.38 104 HIS A N 1
ATOM 783 C CA . HIS A 1 104 ? 17.650 20.303 -14.393 1.00 91.38 104 HIS A CA 1
ATOM 784 C C . HIS A 1 104 ? 16.272 20.555 -15.001 1.00 91.38 104 HIS A C 1
ATOM 786 O O . HIS A 1 104 ? 15.863 21.699 -15.148 1.00 91.38 104 HIS A O 1
ATOM 792 N N . CYS A 1 105 ? 15.547 19.494 -15.358 1.00 90.44 105 CYS A N 1
ATOM 793 C CA . CYS A 1 105 ? 14.260 19.626 -16.043 1.00 90.44 105 CYS A CA 1
ATOM 794 C C . CYS A 1 105 ? 13.060 19.322 -15.145 1.00 90.44 105 CYS A C 1
ATOM 796 O O . CYS A 1 105 ? 11.927 19.417 -15.604 1.00 90.44 105 CYS A O 1
ATOM 798 N N . LYS A 1 106 ? 13.291 18.904 -13.890 1.00 90.12 106 LYS A N 1
ATOM 799 C CA . LYS A 1 106 ? 12.260 18.407 -12.959 1.00 90.12 106 LYS A CA 1
ATOM 800 C C . LYS A 1 106 ? 11.450 17.218 -13.488 1.00 90.12 106 LYS A C 1
ATOM 802 O O . LYS A 1 106 ? 10.518 16.785 -12.812 1.00 90.12 106 LYS A O 1
ATOM 807 N N . GLY A 1 107 ? 11.839 16.666 -14.640 1.00 90.12 107 GLY A N 1
ATOM 808 C CA . GLY A 1 107 ? 11.287 15.445 -15.202 1.00 90.12 107 GLY A CA 1
ATOM 809 C C . GLY A 1 107 ? 11.507 14.278 -14.253 1.00 90.12 107 GLY A C 1
ATOM 810 O O . GLY A 1 107 ? 12.518 14.222 -13.545 1.00 90.12 107 GLY A O 1
ATOM 811 N N . ILE A 1 108 ? 10.536 13.371 -14.226 1.00 88.25 108 ILE A N 1
ATOM 812 C CA . ILE A 1 108 ? 10.583 12.193 -13.375 1.00 88.25 108 ILE A CA 1
ATOM 813 C C . ILE A 1 108 ? 10.864 10.962 -14.225 1.00 88.25 108 ILE A C 1
ATOM 815 O O . ILE A 1 108 ? 10.151 10.710 -15.195 1.00 88.25 108 ILE A O 1
ATOM 819 N N . THR A 1 109 ? 11.874 10.193 -13.827 1.00 87.31 109 THR A N 1
ATOM 820 C CA . THR A 1 109 ? 12.185 8.888 -14.409 1.00 87.31 109 THR A CA 1
ATOM 821 C C . THR A 1 109 ? 11.849 7.800 -13.397 1.00 87.31 109 THR A C 1
ATOM 823 O O . THR A 1 109 ? 12.315 7.830 -12.255 1.00 87.31 109 THR A O 1
ATOM 826 N N . GLU A 1 110 ? 11.022 6.850 -13.820 1.00 84.44 110 GLU A N 1
ATOM 827 C CA . GLU A 1 110 ? 10.652 5.678 -13.028 1.00 84.44 110 GLU A CA 1
ATOM 828 C C . GLU A 1 110 ? 11.700 4.564 -13.162 1.00 84.44 110 GLU A C 1
ATOM 830 O O . GLU A 1 110 ? 12.480 4.531 -14.112 1.00 84.44 110 GLU A O 1
ATOM 835 N N . ASP A 1 111 ? 11.678 3.625 -12.217 1.00 82.56 111 ASP A N 1
ATOM 836 C CA . ASP A 1 111 ? 12.436 2.372 -12.2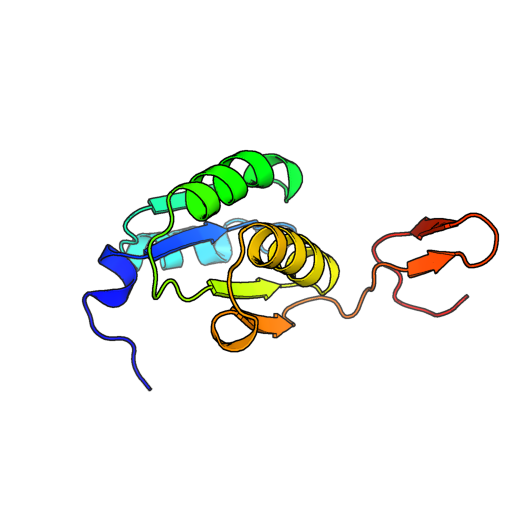66 1.00 82.56 111 ASP A CA 1
ATOM 837 C C . ASP A 1 111 ? 13.968 2.535 -12.454 1.00 82.56 111 ASP A C 1
ATOM 839 O O . ASP A 1 111 ? 14.640 1.689 -13.048 1.00 82.56 111 ASP A O 1
ATOM 843 N N . VAL A 1 112 ? 14.557 3.591 -11.880 1.00 84.56 112 VAL A N 1
ATOM 844 C CA . VAL A 1 112 ? 16.003 3.851 -11.951 1.00 84.56 112 VAL A CA 1
ATOM 845 C C . VAL A 1 112 ? 16.752 3.011 -10.915 1.00 84.56 112 VAL A C 1
ATOM 847 O O . VAL A 1 112 ? 16.602 3.206 -9.707 1.00 84.56 112 VAL A O 1
ATOM 850 N N . THR A 1 113 ? 17.598 2.088 -11.374 1.00 86.88 113 THR A N 1
ATOM 851 C CA . THR A 1 113 ? 18.421 1.225 -10.501 1.00 86.88 113 THR A CA 1
ATOM 852 C C . THR A 1 113 ? 19.874 1.667 -10.376 1.00 86.88 113 THR A C 1
ATOM 854 O O . THR A 1 113 ? 20.586 1.165 -9.511 1.00 86.88 113 THR A O 1
ATOM 857 N N . ARG A 1 114 ? 20.336 2.571 -11.242 1.00 81.69 114 ARG A N 1
ATOM 858 C CA . ARG A 1 114 ? 21.713 3.067 -11.256 1.00 81.69 114 ARG A CA 1
ATOM 859 C C . ARG A 1 114 ? 21.691 4.580 -11.366 1.00 81.69 114 ARG A C 1
ATOM 861 O O . ARG A 1 114 ? 20.921 5.108 -12.165 1.00 81.69 114 ARG A O 1
ATOM 868 N N . ASP A 1 115 ? 22.500 5.243 -10.551 1.00 66.81 115 ASP A N 1
ATOM 869 C CA . ASP A 1 115 ? 22.683 6.684 -10.670 1.00 66.81 115 ASP A CA 1
ATOM 870 C C . ASP A 1 115 ? 23.304 7.002 -12.047 1.00 66.81 115 ASP A C 1
ATOM 872 O O . ASP A 1 115 ? 24.205 6.268 -12.477 1.00 66.81 115 ASP A O 1
ATOM 876 N N . PRO A 1 116 ? 22.771 8.001 -12.770 1.00 61.03 116 PRO A N 1
ATOM 877 C CA . PRO A 1 116 ? 23.363 8.492 -14.008 1.00 61.03 116 PRO A CA 1
ATOM 878 C C . PRO A 1 116 ? 24.669 9.257 -13.766 1.00 61.03 116 PRO A C 1
ATOM 880 O O . PRO A 1 116 ? 24.827 9.849 -12.673 1.00 61.03 116 PRO A O 1
#

Radius of gyration: 15.6 Å; Cα contacts (8 Å, |Δi|>4): 132; chains: 1; bounding box: 38×37×33 Å

Nearest PDB structures (foldseek):
  4lwo-assembly2_E  TM=5.049E-01  e=3.430E+00  Trypanosoma brucei brucei TREU927
  4lwo-assembly2_G  TM=5.047E-01  e=3.914E+00  Trypanosoma brucei brucei TREU927
  3e9c-assembly2_B  TM=4.564E-01  e=8.085E+00  Danio rerio

Foldseek 3Di:
DDDDLCPQCADAAEAACAVVPCVCVVVNVVSVHVYYHYDPDPVRCVVVLLVPLLPDDPPAAAEEEEAPVRLVVSVVSNVVSVNDPVRYHYDYDDDPFDWDQDPVPRDTDGRHPDDD